Protein AF-A0AAD6FFY5-F1 (afdb_monomer)

Structure (mmCIF, N/CA/C/O backbone):
data_AF-A0AAD6FFY5-F1
#
_entry.id   AF-A0AAD6FFY5-F1
#
loop_
_atom_site.group_PDB
_atom_site.id
_atom_site.type_symbol
_atom_site.label_atom_id
_atom_site.label_alt_id
_atom_site.label_comp_id
_atom_site.label_asym_id
_atom_site.label_entity_id
_atom_site.label_seq_id
_atom_site.pdbx_PDB_ins_code
_atom_site.Cartn_x
_atom_site.Cartn_y
_atom_site.Cartn_z
_atom_site.occupancy
_atom_site.B_iso_or_equiv
_atom_site.auth_seq_id
_atom_site.auth_comp_id
_atom_site.auth_asym_id
_atom_site.auth_atom_id
_atom_site.pdbx_PDB_model_num
ATOM 1 N N . MET A 1 1 ? 21.495 -2.470 -0.315 1.00 29.81 1 MET A N 1
ATOM 2 C CA . MET A 1 1 ? 20.167 -3.109 -0.440 1.00 29.81 1 MET A CA 1
ATOM 3 C C . MET A 1 1 ? 20.420 -4.546 -0.879 1.00 29.81 1 MET A C 1
ATOM 5 O O . MET A 1 1 ? 20.984 -4.730 -1.947 1.00 29.81 1 MET A O 1
ATOM 9 N N . ARG A 1 2 ? 20.181 -5.549 -0.020 1.00 23.89 2 ARG A N 1
ATOM 10 C CA . ARG A 1 2 ? 20.375 -6.957 -0.418 1.00 23.89 2 ARG A CA 1
ATOM 11 C C . ARG A 1 2 ? 19.295 -7.309 -1.450 1.00 23.89 2 ARG A C 1
ATOM 13 O O . ARG A 1 2 ? 18.160 -6.881 -1.232 1.00 23.89 2 ARG A O 1
ATOM 20 N N . PRO A 1 3 ? 19.602 -8.044 -2.533 1.00 29.05 3 PRO A N 1
ATOM 21 C CA . PRO A 1 3 ? 18.571 -8.572 -3.413 1.00 29.05 3 PRO A CA 1
ATOM 22 C C . PRO A 1 3 ? 17.612 -9.392 -2.553 1.00 29.05 3 PRO A C 1
ATOM 24 O O . PRO A 1 3 ? 18.012 -10.374 -1.926 1.00 29.05 3 PRO A O 1
ATOM 27 N N . ILE A 1 4 ? 16.367 -8.937 -2.446 1.00 34.84 4 ILE A N 1
ATOM 28 C CA . ILE A 1 4 ? 15.307 -9.749 -1.870 1.00 34.84 4 ILE A CA 1
ATOM 29 C C . ILE A 1 4 ? 15.085 -10.839 -2.910 1.00 34.84 4 ILE A C 1
ATOM 31 O O . ILE A 1 4 ? 14.482 -10.585 -3.950 1.00 34.84 4 ILE A O 1
ATOM 35 N N . TYR A 1 5 ? 15.634 -12.029 -2.662 1.00 36.75 5 TYR A N 1
ATOM 36 C CA . TYR A 1 5 ? 15.140 -13.237 -3.303 1.00 36.75 5 TYR A CA 1
ATOM 37 C C . TYR A 1 5 ? 13.633 -13.219 -3.075 1.00 36.75 5 TYR A C 1
ATOM 39 O O . TYR A 1 5 ? 13.193 -13.242 -1.922 1.00 36.75 5 TYR A O 1
ATOM 47 N N . ILE A 1 6 ? 12.855 -13.054 -4.148 1.00 44.47 6 ILE A N 1
ATOM 48 C CA . ILE A 1 6 ? 11.408 -13.234 -4.093 1.00 44.47 6 ILE A CA 1
ATOM 49 C C . ILE A 1 6 ? 11.234 -14.626 -3.511 1.00 44.47 6 ILE A C 1
ATOM 51 O O . ILE A 1 6 ? 11.611 -15.619 -4.126 1.00 44.47 6 ILE A O 1
ATOM 55 N N . VAL A 1 7 ? 10.809 -14.651 -2.254 1.00 44.12 7 VAL A N 1
ATOM 56 C CA . VAL A 1 7 ? 10.743 -15.849 -1.436 1.00 44.12 7 VAL A CA 1
ATOM 57 C C . VAL A 1 7 ? 9.909 -16.857 -2.213 1.00 44.12 7 VAL A C 1
ATOM 59 O O . VAL A 1 7 ? 8.730 -16.611 -2.469 1.00 44.12 7 VAL A O 1
ATOM 62 N N . GLU A 1 8 ? 10.518 -17.982 -2.590 1.00 54.47 8 GLU A N 1
ATOM 63 C CA . GLU A 1 8 ? 9.866 -19.137 -3.215 1.00 54.47 8 GLU A CA 1
ATOM 64 C C . GLU A 1 8 ? 8.921 -19.858 -2.231 1.00 54.47 8 GLU A C 1
ATOM 66 O O . GLU A 1 8 ? 8.929 -21.082 -2.103 1.00 54.47 8 GLU A O 1
ATOM 71 N N . GLY A 1 9 ? 8.123 -19.106 -1.475 1.00 55.59 9 GLY A N 1
ATOM 72 C CA . GLY A 1 9 ? 7.158 -19.651 -0.537 1.00 55.59 9 GLY A CA 1
ATOM 73 C C . GLY A 1 9 ? 6.092 -20.468 -1.262 1.00 55.59 9 GLY A C 1
ATOM 74 O O . GLY A 1 9 ? 5.774 -20.233 -2.430 1.00 55.59 9 GLY A O 1
ATOM 75 N N . GLU A 1 10 ? 5.491 -21.413 -0.546 1.00 65.88 10 GLU A N 1
ATOM 76 C CA . GLU A 1 10 ? 4.472 -22.326 -1.075 1.00 65.88 10 GLU A CA 1
ATOM 77 C C . GLU A 1 10 ? 3.310 -21.585 -1.770 1.00 65.88 10 GLU A C 1
ATOM 79 O O . GLU A 1 10 ? 2.804 -22.030 -2.800 1.00 65.88 10 GLU A O 1
ATOM 84 N N . GLY A 1 11 ? 2.936 -20.405 -1.259 1.00 66.19 11 GLY A N 1
ATOM 85 C CA . GLY A 1 11 ? 1.917 -19.543 -1.864 1.00 66.19 11 GLY A CA 1
ATOM 86 C C . GLY A 1 11 ? 2.295 -19.022 -3.255 1.00 66.19 11 GLY A C 1
ATOM 87 O O . GLY A 1 11 ? 1.474 -19.078 -4.170 1.00 66.19 11 GLY A O 1
ATOM 88 N N . PHE A 1 12 ? 3.543 -18.580 -3.449 1.00 63.00 12 PHE A N 1
ATOM 89 C CA . PHE A 1 12 ? 4.042 -18.160 -4.763 1.00 63.00 12 PHE A CA 1
ATOM 90 C C . PHE A 1 12 ? 4.071 -19.346 -5.731 1.00 63.00 12 PHE A C 1
ATOM 92 O O . PHE A 1 12 ? 3.620 -19.230 -6.871 1.00 63.00 12 PHE A O 1
ATOM 99 N N . ARG A 1 13 ? 4.503 -20.519 -5.247 1.00 65.31 13 ARG A N 1
ATOM 100 C CA . ARG A 1 13 ? 4.543 -21.742 -6.055 1.00 65.31 13 ARG A CA 1
ATOM 101 C C . ARG A 1 13 ? 3.152 -22.164 -6.544 1.00 65.31 13 ARG A C 1
ATOM 103 O O . ARG A 1 13 ? 2.970 -22.439 -7.729 1.00 65.31 13 ARG A O 1
ATOM 110 N N . LYS A 1 14 ? 2.148 -22.149 -5.661 1.00 74.31 14 LYS A N 1
ATOM 111 C CA . LYS A 1 14 ? 0.745 -22.437 -6.016 1.00 74.31 14 LYS A CA 1
ATOM 112 C C . LYS A 1 14 ? 0.182 -21.427 -7.016 1.00 74.31 14 LYS A C 1
ATOM 114 O O . LYS A 1 14 ? -0.505 -21.817 -7.956 1.00 74.31 14 LYS A O 1
ATOM 119 N N . CYS A 1 15 ? 0.490 -20.145 -6.830 1.00 68.00 15 CYS A N 1
ATOM 120 C CA . CYS A 1 15 ? 0.052 -19.075 -7.722 1.00 68.00 15 CYS A CA 1
ATOM 121 C C . CYS A 1 15 ? 0.620 -19.254 -9.139 1.00 68.00 15 CYS A C 1
ATOM 123 O O . CYS A 1 15 ? -0.147 -19.300 -10.101 1.00 68.00 15 CYS A O 1
ATOM 125 N N . MET A 1 16 ? 1.935 -19.460 -9.264 1.00 71.31 16 MET A N 1
ATOM 126 C CA . MET A 1 16 ? 2.588 -19.668 -10.561 1.00 71.31 16 MET A CA 1
ATOM 127 C C . MET A 1 16 ? 2.087 -20.928 -11.267 1.00 71.31 16 MET A C 1
ATOM 129 O O . MET A 1 16 ? 1.778 -20.864 -12.448 1.00 71.31 16 MET A O 1
ATOM 133 N N . LYS A 1 17 ? 1.884 -22.044 -10.552 1.00 75.00 17 LYS A N 1
ATOM 134 C CA . LYS A 1 17 ? 1.305 -23.261 -11.150 1.00 75.00 17 LYS A CA 1
ATOM 135 C C . LYS A 1 17 ? -0.120 -23.091 -11.659 1.00 75.00 17 LYS A C 1
ATOM 137 O O . LYS A 1 17 ? -0.525 -23.819 -12.560 1.00 75.00 17 LYS A O 1
ATOM 142 N N . LYS A 1 18 ? -0.882 -22.160 -11.086 1.00 78.00 18 LYS A N 1
ATOM 143 C CA . LYS A 1 18 ? -2.242 -21.869 -11.540 1.00 78.00 18 LYS A CA 1
ATOM 144 C C . LYS A 1 18 ? -2.270 -20.918 -12.736 1.00 78.00 18 LYS A C 1
ATOM 146 O O . LYS A 1 18 ? -3.133 -21.075 -13.589 1.00 78.00 18 LYS A O 1
ATOM 151 N N . MET A 1 19 ? -1.351 -19.953 -12.793 1.00 63.09 19 MET A N 1
ATOM 152 C CA . MET A 1 19 ? -1.263 -18.997 -13.904 1.00 63.09 19 MET A CA 1
ATOM 153 C C . MET A 1 19 ? -0.550 -19.580 -15.128 1.00 63.09 19 MET A C 1
ATOM 155 O O . MET A 1 19 ? -0.980 -19.347 -16.251 1.00 63.09 19 MET A O 1
ATOM 159 N N . GLU A 1 20 ? 0.506 -20.361 -14.915 1.00 65.12 20 GLU A N 1
ATOM 160 C CA . GLU A 1 20 ? 1.313 -20.973 -15.965 1.00 65.12 20 GLU A CA 1
ATOM 161 C C . GLU A 1 20 ? 1.662 -22.419 -15.554 1.00 65.12 20 GLU A C 1
ATOM 163 O O . GLU A 1 20 ? 2.679 -22.667 -14.899 1.00 65.12 20 GLU A O 1
ATOM 168 N N . PRO A 1 21 ? 0.816 -23.412 -15.897 1.00 81.12 21 PRO A N 1
ATOM 169 C CA . PRO A 1 21 ? 1.005 -24.802 -15.462 1.00 81.12 21 PRO A CA 1
ATOM 170 C C . PRO A 1 21 ? 2.357 -25.411 -15.875 1.00 81.12 21 PRO A C 1
ATOM 172 O O . PRO A 1 21 ? 2.926 -26.228 -15.137 1.00 81.12 21 PRO A O 1
ATOM 175 N N . SER A 1 22 ? 2.892 -24.966 -17.018 1.00 62.22 22 SER A N 1
ATOM 176 C CA . SER A 1 22 ? 4.201 -25.337 -17.568 1.00 62.22 22 SER A CA 1
ATOM 177 C C . SER A 1 22 ? 5.390 -24.736 -16.817 1.00 62.22 22 SER A C 1
ATOM 179 O O . SER A 1 22 ? 6.511 -25.197 -17.013 1.00 62.22 22 SER A O 1
ATOM 181 N N . TYR A 1 23 ? 5.181 -23.755 -15.934 1.00 61.62 23 TYR A N 1
ATOM 182 C CA . TYR A 1 23 ? 6.262 -23.108 -15.198 1.00 61.62 23 TYR A CA 1
ATOM 183 C C . TYR A 1 23 ? 6.954 -24.106 -14.258 1.00 61.62 23 TYR A C 1
ATOM 185 O O . TYR A 1 23 ? 6.332 -24.682 -13.355 1.00 61.62 23 TYR A O 1
ATOM 193 N N . THR A 1 24 ? 8.249 -24.338 -14.461 1.00 63.34 24 THR A N 1
ATOM 194 C CA . THR A 1 24 ? 9.075 -25.222 -13.630 1.00 63.34 24 THR A CA 1
ATOM 195 C C . THR A 1 24 ? 9.869 -24.406 -12.619 1.00 63.34 24 THR A C 1
ATOM 197 O O . THR A 1 24 ? 10.641 -23.529 -13.002 1.00 63.34 24 THR A O 1
ATOM 200 N N . PHE A 1 25 ? 9.724 -24.713 -11.328 1.00 61.19 25 PHE A N 1
ATOM 201 C CA . PHE A 1 25 ? 10.601 -24.142 -10.305 1.00 61.19 25 PHE A CA 1
ATOM 202 C C . PHE A 1 25 ? 11.983 -24.781 -10.419 1.00 61.19 25 PHE A C 1
ATOM 204 O O . PHE A 1 25 ? 12.095 -26.006 -10.483 1.00 61.19 25 PHE A O 1
ATOM 211 N N . TYR A 1 26 ? 13.026 -23.956 -10.445 1.00 53.75 26 TYR A N 1
ATOM 212 C CA . TYR A 1 26 ? 14.400 -24.439 -10.419 1.00 53.75 26 TYR A CA 1
ATOM 213 C C . TYR A 1 26 ? 14.693 -25.049 -9.043 1.00 53.75 26 TYR A C 1
ATOM 215 O O . TYR A 1 26 ? 14.884 -24.340 -8.060 1.00 53.75 26 TYR A O 1
ATOM 223 N N . ASN A 1 27 ? 14.742 -26.378 -8.967 1.00 46.62 27 ASN A N 1
ATOM 224 C CA . ASN A 1 27 ? 15.269 -27.076 -7.800 1.00 46.62 27 ASN A CA 1
ATOM 225 C C . ASN A 1 27 ? 16.793 -27.064 -7.919 1.00 46.62 27 ASN A C 1
ATOM 227 O O . ASN A 1 27 ? 17.357 -27.771 -8.750 1.00 46.62 27 ASN A O 1
ATOM 231 N N . GLY A 1 28 ? 17.464 -26.214 -7.145 1.00 46.31 28 GLY A N 1
ATOM 232 C CA . GLY A 1 28 ? 18.921 -26.126 -7.140 1.00 46.31 28 GLY A CA 1
ATOM 233 C C . GLY A 1 28 ? 19.581 -27.415 -6.645 1.00 46.31 28 GLY A C 1
ATOM 234 O O . GLY A 1 28 ? 19.911 -27.526 -5.471 1.00 46.31 28 GLY A O 1
ATOM 235 N N . HIS A 1 29 ? 19.819 -28.362 -7.548 1.00 38.66 29 HIS A N 1
ATOM 236 C CA . HIS A 1 29 ? 20.911 -29.324 -7.449 1.00 38.66 29 HIS A CA 1
ATOM 237 C C . HIS A 1 29 ? 21.663 -29.278 -8.780 1.00 38.66 29 HIS A C 1
ATOM 239 O O . HIS A 1 29 ? 21.377 -30.018 -9.716 1.00 38.66 29 HIS A O 1
ATOM 245 N N . LEU A 1 30 ? 22.556 -28.294 -8.900 1.00 45.62 30 LEU A N 1
ATOM 246 C CA . LEU A 1 30 ? 23.568 -28.300 -9.947 1.00 45.62 30 LEU A CA 1
ATOM 247 C C . LEU A 1 30 ? 24.604 -29.341 -9.534 1.00 45.62 30 LEU A C 1
ATOM 249 O O . LEU A 1 30 ? 25.264 -29.180 -8.509 1.00 45.62 30 LEU A O 1
ATOM 253 N N . ASP A 1 31 ? 24.695 -30.405 -10.321 1.00 34.19 31 ASP A N 1
ATOM 254 C CA . ASP A 1 31 ? 25.769 -31.384 -10.259 1.00 34.19 31 ASP A CA 1
ATOM 255 C C . ASP A 1 31 ? 27.116 -30.645 -10.398 1.00 34.19 31 ASP A C 1
ATOM 257 O O . ASP A 1 31 ? 27.433 -30.059 -11.437 1.00 34.19 31 ASP A O 1
ATOM 261 N N . LEU A 1 32 ? 27.869 -30.580 -9.298 1.00 41.41 32 LEU A N 1
ATOM 262 C CA . LEU A 1 32 ? 29.130 -29.837 -9.162 1.00 41.41 32 LEU A CA 1
ATOM 263 C C . LEU A 1 32 ? 30.311 -30.529 -9.874 1.00 41.41 32 LEU A C 1
ATOM 265 O O . LEU A 1 32 ? 31.441 -30.056 -9.775 1.00 41.41 32 LEU A O 1
ATOM 269 N N . GLY A 1 33 ? 30.074 -31.626 -10.600 1.00 31.23 33 GLY A N 1
ATOM 270 C CA . GLY A 1 33 ? 31.121 -32.433 -11.232 1.00 31.23 33 GLY A CA 1
ATOM 271 C C . GLY A 1 33 ? 31.694 -31.912 -12.557 1.00 31.23 33 GLY A C 1
ATOM 272 O O . GLY A 1 33 ? 32.713 -32.433 -12.998 1.00 31.23 33 GLY A O 1
ATOM 273 N N . ALA A 1 34 ? 31.092 -30.908 -13.209 1.00 35.88 34 ALA A N 1
ATOM 274 C CA . ALA A 1 34 ? 31.464 -30.546 -14.590 1.00 35.88 34 ALA A CA 1
ATOM 275 C C . ALA A 1 34 ? 32.250 -29.232 -14.765 1.00 35.88 34 ALA A C 1
ATOM 277 O O . ALA A 1 34 ? 32.720 -28.954 -15.867 1.00 35.88 34 ALA A O 1
ATOM 278 N N . TYR A 1 35 ? 32.421 -28.417 -13.721 1.00 38.19 35 TYR A N 1
ATOM 279 C CA . TYR A 1 35 ? 33.063 -27.103 -13.858 1.00 38.19 35 TYR A CA 1
ATOM 280 C C . TYR A 1 35 ? 34.189 -26.940 -12.842 1.00 38.19 35 TYR A C 1
ATOM 282 O O . TYR A 1 35 ? 34.026 -26.368 -11.767 1.00 38.19 35 TYR A O 1
ATOM 290 N N . GLY A 1 36 ? 35.344 -27.500 -13.197 1.00 30.62 36 GLY A N 1
ATOM 291 C CA . GLY A 1 36 ? 36.576 -27.353 -12.438 1.00 30.62 36 GLY A CA 1
ATOM 292 C C . GLY A 1 36 ? 37.022 -25.892 -12.329 1.00 30.62 36 GLY A C 1
ATOM 293 O O . GLY A 1 36 ? 37.157 -25.199 -13.331 1.00 30.62 36 GLY A O 1
ATOM 294 N N . GLY A 1 37 ? 37.294 -25.482 -11.088 1.00 34.50 37 GLY A N 1
ATOM 295 C CA . GLY A 1 37 ? 38.327 -24.512 -10.728 1.00 34.50 37 GLY A CA 1
ATOM 296 C C . GLY A 1 37 ? 38.080 -23.047 -11.083 1.00 34.50 37 GLY A C 1
ATOM 297 O O . GLY A 1 37 ? 38.576 -22.583 -12.096 1.00 34.50 37 GLY A O 1
ATOM 298 N N . VAL A 1 38 ? 37.437 -22.298 -10.183 1.00 32.69 38 VAL A N 1
ATOM 299 C CA . VAL A 1 38 ? 37.993 -21.087 -9.537 1.00 32.69 38 VAL A CA 1
ATOM 300 C C . VAL A 1 38 ? 37.050 -20.633 -8.417 1.00 32.69 38 VAL A C 1
ATOM 302 O O . VAL A 1 38 ? 35.828 -20.694 -8.528 1.00 32.69 38 VAL A O 1
ATOM 305 N N . HIS A 1 39 ? 37.635 -20.209 -7.302 1.00 36.44 39 HIS A N 1
ATOM 306 C CA . HIS A 1 39 ? 36.941 -19.751 -6.105 1.00 36.44 39 HIS A CA 1
ATOM 307 C C . HIS A 1 39 ? 35.940 -18.610 -6.386 1.00 36.44 39 HIS A C 1
ATOM 309 O O . HIS A 1 39 ? 36.315 -17.556 -6.885 1.00 36.44 39 HIS A O 1
ATOM 315 N N . GLY A 1 40 ? 34.692 -18.788 -5.937 1.00 39.97 40 GLY A N 1
ATOM 316 C CA . GLY A 1 40 ? 33.845 -17.690 -5.466 1.00 39.97 40 GLY A CA 1
ATOM 317 C C . GLY A 1 40 ? 33.104 -16.857 -6.512 1.00 39.97 40 GLY A C 1
ATOM 318 O O . GLY A 1 40 ? 33.322 -15.657 -6.586 1.00 39.97 40 GLY A O 1
ATOM 319 N N . CYS A 1 41 ? 32.156 -17.433 -7.250 1.00 32.12 41 CYS A N 1
ATOM 320 C CA . CYS A 1 41 ? 30.974 -16.714 -7.750 1.00 32.12 41 CYS A CA 1
ATOM 321 C C . CYS A 1 41 ? 29.976 -17.709 -8.358 1.00 32.12 41 CYS A C 1
ATOM 323 O O . CYS A 1 41 ? 30.348 -18.604 -9.108 1.00 32.12 41 CYS A O 1
ATOM 325 N N . HIS A 1 42 ? 28.693 -17.565 -8.020 1.00 42.44 42 HIS A N 1
ATOM 326 C CA . HIS A 1 42 ? 27.603 -18.230 -8.737 1.00 42.44 42 HIS A CA 1
ATOM 327 C C . HIS A 1 42 ? 27.748 -17.926 -10.243 1.00 42.44 42 HIS A C 1
ATOM 329 O O . HIS A 1 42 ? 28.051 -16.770 -10.561 1.00 42.44 42 HIS A O 1
ATOM 335 N N . PRO A 1 43 ? 27.566 -18.892 -11.168 1.00 50.22 43 PRO A N 1
ATOM 336 C CA . PRO A 1 43 ? 27.732 -18.624 -12.591 1.00 50.22 43 PRO A CA 1
ATOM 337 C C . PRO A 1 43 ? 26.807 -17.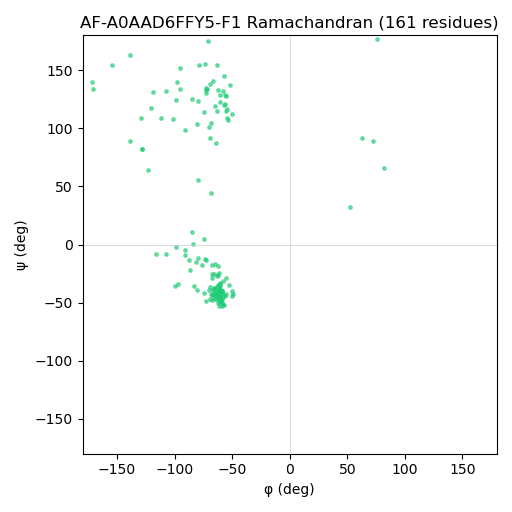474 -12.996 1.00 50.22 43 PRO A C 1
ATOM 339 O O . PRO A 1 43 ? 25.594 -17.524 -12.781 1.00 50.22 43 PRO A O 1
ATOM 342 N N . ALA A 1 44 ? 27.399 -16.401 -13.520 1.00 70.44 44 ALA A N 1
ATOM 343 C CA . ALA A 1 44 ? 26.655 -15.236 -13.967 1.00 70.44 44 ALA A CA 1
ATOM 344 C C . ALA A 1 44 ? 25.616 -15.676 -15.010 1.00 70.44 44 ALA A C 1
ATOM 346 O O . ALA A 1 44 ? 25.951 -16.370 -15.971 1.00 70.44 44 ALA A O 1
ATOM 347 N N . ILE A 1 45 ? 24.349 -15.293 -14.818 1.00 76.62 45 ILE A N 1
ATOM 348 C CA . ILE A 1 45 ? 23.276 -15.590 -15.775 1.00 76.62 45 ILE A CA 1
ATOM 349 C C . ILE A 1 45 ? 23.683 -14.998 -17.136 1.00 76.62 45 ILE A C 1
ATOM 351 O O . ILE A 1 45 ? 23.866 -13.778 -17.217 1.00 76.62 45 ILE A O 1
ATOM 355 N N . PRO A 1 46 ? 23.813 -15.810 -18.204 1.00 82.06 46 PRO A N 1
ATOM 356 C CA . PRO A 1 46 ? 24.247 -15.316 -19.505 1.00 82.06 46 PRO A CA 1
ATOM 357 C C . PRO A 1 46 ? 23.347 -14.196 -20.037 1.00 82.06 46 PRO A C 1
ATOM 359 O O . PRO A 1 46 ? 22.129 -14.242 -19.860 1.00 82.06 46 PRO A O 1
ATOM 362 N N . ASN A 1 47 ? 23.924 -13.221 -20.748 1.00 82.88 47 ASN A N 1
ATOM 363 C CA . ASN A 1 47 ? 23.211 -12.049 -21.283 1.00 82.88 47 ASN A CA 1
ATOM 364 C C . ASN A 1 47 ? 21.942 -12.417 -22.051 1.00 82.88 47 ASN A C 1
ATOM 366 O O . ASN A 1 47 ? 20.897 -11.818 -21.824 1.00 82.88 47 ASN A O 1
ATOM 370 N N . TYR A 1 48 ? 22.020 -13.435 -22.907 1.00 84.44 48 TYR A N 1
ATOM 371 C CA . TYR A 1 48 ? 20.900 -13.873 -23.739 1.00 84.44 48 TYR A CA 1
ATOM 372 C C . TYR A 1 48 ? 19.737 -14.490 -22.940 1.00 84.44 48 TYR A C 1
ATOM 374 O O . TYR A 1 48 ? 18.629 -14.578 -23.456 1.00 84.44 48 TYR A O 1
ATOM 382 N N . LYS A 1 49 ? 19.964 -14.909 -21.684 1.00 83.00 49 LYS A N 1
ATOM 383 C CA . LYS A 1 49 ? 18.916 -15.417 -20.780 1.00 83.00 49 LYS A CA 1
ATOM 384 C C . LYS A 1 49 ? 18.288 -14.320 -19.916 1.00 83.00 49 LYS A C 1
ATOM 386 O O . LYS A 1 49 ? 17.298 -14.576 -19.233 1.00 83.00 49 LYS A O 1
ATOM 391 N N . ARG A 1 50 ? 18.846 -13.106 -19.912 1.00 85.69 50 ARG A N 1
ATOM 392 C CA . ARG A 1 50 ? 18.323 -11.967 -19.149 1.00 85.69 50 ARG A CA 1
ATOM 393 C C . ARG A 1 50 ? 17.352 -11.182 -20.021 1.00 85.69 50 ARG A C 1
ATOM 395 O O . ARG A 1 50 ? 17.758 -10.384 -20.855 1.00 85.69 50 ARG A O 1
ATOM 402 N N . VAL A 1 51 ? 16.062 -11.440 -19.823 1.00 86.88 51 VAL A N 1
ATOM 403 C CA . VAL A 1 51 ? 14.991 -10.892 -20.672 1.00 86.88 51 VAL A CA 1
ATOM 404 C C . VAL A 1 51 ? 14.302 -9.674 -20.064 1.00 86.88 51 VAL A C 1
ATOM 406 O O . VAL A 1 51 ? 13.935 -8.747 -20.781 1.00 86.88 51 VAL A O 1
ATOM 409 N N . ALA A 1 52 ? 14.133 -9.645 -18.742 1.00 90.25 52 ALA A N 1
ATOM 410 C CA . ALA A 1 52 ? 13.369 -8.598 -18.081 1.00 90.25 52 ALA A CA 1
ATOM 411 C C . ALA A 1 52 ? 13.801 -8.375 -16.630 1.00 90.25 52 ALA A C 1
ATOM 413 O O . ALA A 1 52 ? 14.289 -9.282 -15.955 1.00 90.25 52 ALA A O 1
ATOM 414 N N . VAL A 1 53 ? 13.556 -7.159 -16.153 1.00 89.00 53 VAL A N 1
ATOM 415 C CA . VAL A 1 53 ? 13.665 -6.748 -14.755 1.00 89.00 53 VAL A CA 1
ATOM 416 C C . VAL A 1 53 ? 12.294 -6.249 -14.321 1.00 89.00 53 VAL A C 1
ATOM 418 O O . VAL A 1 53 ? 11.790 -5.266 -14.863 1.00 89.00 53 VAL A O 1
ATOM 421 N N . VAL A 1 54 ? 11.692 -6.916 -13.337 1.00 92.75 54 VAL A N 1
ATOM 422 C CA . VAL A 1 54 ? 10.444 -6.451 -12.724 1.00 92.75 54 VAL A CA 1
ATOM 423 C C . VAL A 1 54 ? 10.782 -5.444 -11.631 1.00 92.75 54 VAL A C 1
ATOM 425 O O . VAL A 1 54 ? 11.558 -5.750 -10.727 1.00 92.75 54 VAL A O 1
ATOM 428 N N . HIS A 1 55 ? 10.202 -4.250 -11.692 1.00 91.12 55 HIS A N 1
ATOM 429 C CA . HIS A 1 55 ? 10.467 -3.180 -10.733 1.00 91.12 55 HIS A CA 1
ATOM 430 C C . HIS A 1 55 ? 9.189 -2.433 -10.336 1.00 91.12 55 HIS A C 1
ATOM 432 O O . HIS A 1 55 ? 8.153 -2.544 -10.990 1.00 91.12 55 HIS A O 1
ATOM 438 N N . ASP A 1 56 ? 9.234 -1.687 -9.232 1.00 90.62 56 ASP A N 1
ATOM 439 C CA . ASP A 1 56 ? 8.139 -0.786 -8.861 1.00 90.62 56 ASP A CA 1
ATOM 440 C C . ASP A 1 56 ? 8.069 0.442 -9.792 1.00 90.62 56 ASP A C 1
ATOM 442 O O . ASP A 1 56 ? 8.913 0.646 -10.665 1.00 90.62 56 ASP A O 1
ATOM 446 N N . ASN A 1 57 ? 7.055 1.291 -9.625 1.00 90.31 57 ASN A N 1
ATOM 447 C CA . ASN A 1 57 ? 6.846 2.421 -10.534 1.00 90.31 57 ASN A CA 1
ATOM 448 C C . ASN A 1 57 ? 7.683 3.658 -10.154 1.00 90.31 57 ASN A C 1
ATOM 450 O O . ASN A 1 57 ? 7.434 4.737 -10.704 1.00 90.31 57 ASN A O 1
ATOM 454 N N . ALA A 1 58 ? 8.646 3.538 -9.233 1.00 89.00 58 ALA A N 1
ATOM 455 C CA . ALA A 1 58 ? 9.451 4.663 -8.783 1.00 89.00 58 ALA A CA 1
ATOM 456 C C . ALA A 1 58 ? 10.355 5.194 -9.907 1.00 89.00 58 ALA A C 1
ATOM 458 O O . ALA A 1 58 ? 10.920 4.445 -10.707 1.00 89.00 58 ALA A O 1
ATOM 459 N N . SER A 1 59 ? 10.497 6.520 -9.981 1.00 92.50 59 SER A N 1
ATOM 460 C CA . SER A 1 59 ? 11.217 7.186 -11.075 1.00 92.50 59 SER A CA 1
ATOM 461 C C . SER A 1 59 ? 12.688 6.771 -11.166 1.00 92.50 59 SER A C 1
ATOM 463 O O . SER A 1 59 ? 13.218 6.622 -12.264 1.00 92.50 59 SER A O 1
ATOM 465 N N . ASN A 1 60 ? 13.338 6.533 -10.026 1.00 94.06 60 ASN A N 1
ATOM 466 C CA . ASN A 1 60 ? 14.708 6.021 -9.968 1.00 94.06 60 ASN A CA 1
ATOM 467 C C . ASN A 1 60 ? 14.818 4.593 -10.529 1.00 94.06 60 ASN A C 1
ATOM 469 O O . ASN A 1 60 ? 15.789 4.292 -11.216 1.00 94.06 60 ASN A O 1
ATOM 473 N N . MET A 1 61 ? 13.819 3.736 -10.296 1.00 93.38 61 MET A N 1
ATOM 474 C CA . MET A 1 61 ? 13.787 2.378 -10.845 1.00 93.38 61 MET A CA 1
ATOM 475 C C . MET A 1 61 ? 13.558 2.381 -12.357 1.00 93.38 61 MET A C 1
ATOM 477 O O . MET A 1 61 ? 14.239 1.649 -13.072 1.00 93.38 61 MET A O 1
ATOM 481 N N . LYS A 1 62 ? 12.695 3.275 -12.858 1.00 93.19 62 LYS A N 1
ATOM 482 C CA . LYS A 1 62 ? 12.535 3.510 -14.302 1.00 93.19 62 LYS A CA 1
ATOM 483 C C . LYS A 1 62 ? 13.858 3.932 -14.944 1.00 93.19 62 LYS A C 1
ATOM 485 O O . LYS A 1 62 ? 14.306 3.311 -15.904 1.00 93.19 62 LYS A O 1
ATOM 490 N N . LEU A 1 63 ? 14.525 4.941 -14.374 1.00 93.75 63 LEU A N 1
ATOM 491 C CA . LEU A 1 63 ? 15.820 5.415 -14.869 1.00 93.75 63 LEU A CA 1
ATOM 492 C C . LEU A 1 63 ? 16.895 4.321 -14.817 1.00 93.75 63 LEU A C 1
ATOM 494 O O . LEU A 1 63 ? 17.701 4.208 -15.738 1.00 93.75 63 LEU A O 1
ATOM 498 N N . CYS A 1 64 ? 16.891 3.501 -13.765 1.00 91.31 64 CYS A N 1
ATOM 499 C CA . CYS A 1 64 ? 17.771 2.345 -13.651 1.00 91.31 64 CYS A CA 1
ATOM 500 C C . CYS A 1 64 ? 17.574 1.396 -14.841 1.00 91.31 64 CYS A C 1
ATOM 502 O O . CYS A 1 64 ? 18.536 1.121 -15.553 1.00 91.31 64 CYS A O 1
ATOM 504 N N . THR A 1 65 ? 16.338 0.985 -15.148 1.00 91.81 65 THR A N 1
ATOM 505 C CA . THR A 1 65 ? 16.078 0.109 -16.304 1.00 91.81 65 THR A CA 1
ATOM 506 C C . THR A 1 65 ? 16.448 0.739 -17.645 1.00 91.81 65 THR A C 1
ATOM 508 O O . THR A 1 65 ? 16.985 0.045 -18.504 1.00 91.81 65 THR A O 1
ATOM 511 N N . GLU A 1 66 ? 16.257 2.049 -17.818 1.00 92.81 66 GLU A N 1
ATOM 512 C CA . GLU A 1 66 ? 16.721 2.755 -19.022 1.00 92.81 66 GLU A CA 1
ATOM 513 C C . GLU A 1 66 ? 18.250 2.828 -19.114 1.00 92.81 66 GLU A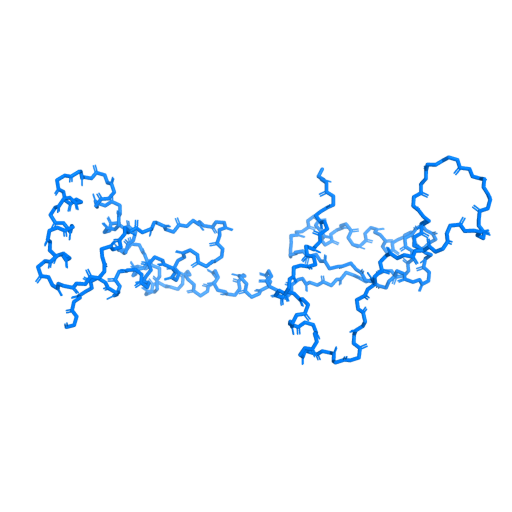 C 1
ATOM 515 O O . GLU A 1 66 ? 18.808 2.863 -20.205 1.00 92.81 66 GLU A O 1
ATOM 520 N N . THR A 1 67 ? 18.945 2.824 -17.978 1.00 92.44 67 THR A N 1
ATOM 521 C CA . THR A 1 67 ? 20.412 2.801 -17.935 1.00 92.44 67 THR A CA 1
ATOM 522 C C . THR A 1 67 ? 20.942 1.416 -18.296 1.00 92.44 67 THR A C 1
ATOM 524 O O . THR A 1 67 ? 21.870 1.317 -19.092 1.00 92.44 67 THR A O 1
ATOM 527 N N . LEU A 1 68 ? 20.312 0.345 -17.799 1.00 89.81 68 LEU A N 1
ATOM 528 C CA . LEU A 1 68 ? 20.683 -1.035 -18.140 1.00 89.81 68 LEU A CA 1
ATOM 529 C C . LEU A 1 68 ? 20.571 -1.305 -19.649 1.00 89.81 68 LEU A C 1
ATOM 531 O O . LEU A 1 68 ? 21.460 -1.926 -20.227 1.00 89.81 68 LEU A O 1
ATOM 535 N N . LYS A 1 69 ? 19.530 -0.772 -20.301 1.00 89.81 69 LYS A N 1
ATOM 536 C CA . LYS A 1 69 ? 19.323 -0.891 -21.756 1.00 89.81 69 LYS A CA 1
ATOM 537 C C . LYS A 1 69 ? 20.436 -0.256 -22.598 1.00 89.81 69 LYS A C 1
ATOM 539 O O . LYS A 1 69 ? 20.612 -0.653 -23.745 1.00 89.81 69 LYS A O 1
ATOM 544 N N . LYS A 1 70 ? 21.178 0.721 -22.061 1.00 91.94 70 LYS A N 1
ATOM 545 C CA . LYS A 1 70 ? 22.279 1.395 -22.777 1.00 91.94 70 LYS A CA 1
ATOM 546 C C . LYS A 1 70 ? 23.549 0.551 -22.853 1.00 91.94 70 LYS A C 1
ATOM 548 O O . LYS A 1 70 ? 24.406 0.838 -23.680 1.00 91.94 70 LYS A O 1
ATOM 553 N N . GLU A 1 71 ? 23.678 -0.475 -22.013 1.00 88.38 71 GLU A N 1
ATOM 554 C CA . GLU A 1 71 ? 24.852 -1.350 -21.969 1.00 88.38 71 GLU A CA 1
ATOM 555 C C . GLU A 1 71 ? 24.449 -2.828 -22.185 1.00 88.38 71 GLU A C 1
ATOM 557 O O . GLU A 1 71 ? 24.630 -3.663 -21.290 1.00 88.38 71 GLU A O 1
ATOM 562 N N . PRO A 1 72 ? 23.909 -3.193 -23.367 1.00 86.88 72 PRO A N 1
ATOM 563 C CA . PRO A 1 72 ? 23.418 -4.549 -23.639 1.00 86.88 72 PRO A CA 1
ATOM 564 C C . PRO A 1 72 ? 24.522 -5.614 -23.571 1.00 86.88 72 PRO A C 1
ATOM 566 O O . PRO A 1 72 ? 24.256 -6.763 -23.214 1.00 86.88 72 PRO A O 1
ATOM 569 N N . GLU A 1 73 ? 25.780 -5.242 -23.816 1.00 86.12 73 GLU A N 1
ATOM 570 C CA . GLU A 1 73 ? 26.926 -6.143 -23.639 1.00 86.12 73 GLU A CA 1
ATOM 571 C C . GLU A 1 73 ? 27.191 -6.508 -22.172 1.00 86.12 73 GLU A C 1
ATOM 573 O O . GLU A 1 73 ? 27.713 -7.584 -21.883 1.00 86.12 73 GLU A O 1
ATOM 578 N N . LYS A 1 74 ? 26.784 -5.656 -21.223 1.00 83.12 74 LYS A N 1
ATOM 579 C CA . LYS A 1 74 ? 26.940 -5.910 -19.784 1.00 83.12 74 LYS A CA 1
ATOM 580 C C . LYS A 1 74 ? 25.680 -6.480 -19.145 1.00 83.12 74 LYS A C 1
ATOM 582 O O . LYS A 1 74 ? 25.788 -7.295 -18.226 1.00 83.12 74 LYS A O 1
ATOM 587 N N . TRP A 1 75 ? 24.493 -6.086 -19.611 1.00 84.94 75 TRP A N 1
ATOM 588 C CA . TRP A 1 75 ? 23.216 -6.415 -18.954 1.00 84.94 75 TRP A CA 1
ATOM 589 C C . TRP A 1 75 ? 22.266 -7.287 -19.778 1.00 84.94 75 TRP A C 1
ATOM 591 O O . TRP A 1 75 ? 21.301 -7.805 -19.220 1.00 84.94 75 TRP A O 1
ATOM 601 N N . GLY A 1 76 ? 22.572 -7.537 -21.052 1.00 86.75 76 GLY A N 1
ATOM 602 C CA . GLY A 1 76 ? 21.649 -8.164 -21.996 1.00 86.75 76 GLY A CA 1
ATOM 603 C C . GLY A 1 76 ? 20.568 -7.195 -22.479 1.00 86.75 76 GLY A C 1
ATOM 604 O O . GLY A 1 76 ? 20.472 -6.056 -22.022 1.00 86.75 76 GLY A O 1
ATOM 605 N N . ASN A 1 77 ? 19.718 -7.665 -23.392 1.00 89.25 77 ASN A N 1
ATOM 606 C CA . ASN A 1 77 ? 18.583 -6.900 -23.922 1.00 89.25 77 ASN A CA 1
ATOM 607 C C . ASN A 1 77 ? 17.396 -6.916 -22.941 1.00 89.25 77 ASN A C 1
ATOM 609 O O . ASN A 1 77 ? 16.293 -7.344 -23.279 1.00 89.25 77 ASN A O 1
ATOM 613 N N . VAL A 1 78 ? 17.641 -6.489 -21.701 1.00 88.62 78 VAL A N 1
ATOM 614 C CA . VAL A 1 78 ? 16.654 -6.519 -20.619 1.00 88.62 78 VAL A CA 1
ATOM 615 C C . VAL A 1 78 ? 15.569 -5.462 -20.808 1.00 88.62 78 VAL A C 1
ATOM 617 O O . VAL A 1 78 ? 15.842 -4.287 -21.055 1.00 88.62 78 VAL A O 1
ATOM 620 N N . GLN A 1 79 ? 14.314 -5.861 -20.619 1.00 90.81 79 GLN A N 1
ATOM 621 C CA . GLN A 1 79 ? 13.181 -4.941 -20.56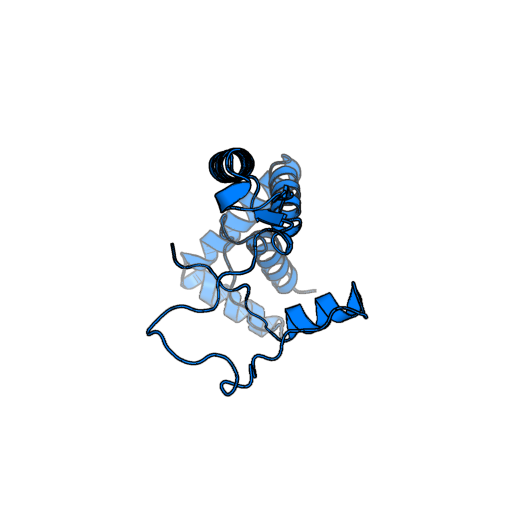9 1.00 90.81 79 GLN A CA 1
ATOM 622 C C . GLN A 1 79 ? 12.793 -4.597 -19.127 1.00 90.81 79 GLN A C 1
ATOM 624 O O . GLN A 1 79 ? 12.770 -5.460 -18.253 1.00 90.81 79 GLN A O 1
ATOM 629 N N . GLY A 1 80 ? 12.455 -3.333 -18.872 1.00 91.19 80 GLY A N 1
ATOM 630 C CA . GLY A 1 80 ? 11.834 -2.927 -17.610 1.00 91.19 80 GLY A CA 1
ATOM 631 C C . GLY A 1 80 ? 10.345 -3.262 -17.624 1.00 91.19 80 GLY A C 1
ATOM 632 O O . GLY A 1 80 ? 9.630 -2.822 -18.522 1.00 91.19 80 GLY A O 1
ATOM 633 N N . VAL A 1 81 ? 9.885 -4.044 -16.647 1.00 94.00 81 VAL A N 1
ATOM 634 C CA . VAL A 1 81 ? 8.480 -4.437 -16.492 1.00 94.00 81 VAL A CA 1
ATOM 635 C C . VAL A 1 81 ? 7.961 -3.925 -15.155 1.00 94.00 81 VAL A C 1
ATOM 637 O O . VAL A 1 81 ? 8.566 -4.146 -14.105 1.00 94.00 81 VAL A O 1
ATOM 640 N N . TYR A 1 82 ? 6.805 -3.269 -15.172 1.00 92.81 82 TYR A N 1
ATOM 641 C CA . TYR A 1 82 ? 6.181 -2.784 -13.947 1.00 92.81 82 TYR A CA 1
ATOM 642 C C . TYR A 1 82 ? 5.608 -3.931 -13.115 1.00 92.81 82 TYR A C 1
ATOM 644 O O . TYR A 1 82 ? 4.886 -4.800 -13.605 1.00 92.81 82 TYR A O 1
ATOM 652 N N . CYS A 1 83 ? 5.878 -3.900 -11.815 1.00 92.88 83 CYS A N 1
ATOM 653 C CA . CYS A 1 83 ? 5.295 -4.822 -10.859 1.00 92.88 83 CYS A CA 1
ATOM 654 C C . CYS A 1 83 ? 3.775 -4.620 -10.810 1.00 92.88 83 CYS A C 1
ATOM 656 O O . CYS A 1 83 ? 3.279 -3.582 -10.362 1.00 92.88 83 CYS A O 1
ATOM 658 N N . SER A 1 84 ? 3.025 -5.640 -11.233 1.00 88.88 84 SER A N 1
ATOM 659 C CA . SER A 1 84 ? 1.556 -5.611 -11.236 1.00 88.88 84 SER A CA 1
ATOM 660 C C . SER A 1 84 ? 0.986 -5.375 -9.835 1.00 88.88 84 SER A C 1
ATOM 662 O O . SER A 1 84 ? 0.068 -4.576 -9.670 1.00 88.88 84 SER A O 1
ATOM 664 N N . GLY A 1 85 ? 1.583 -5.991 -8.806 1.00 85.69 85 GLY A N 1
ATOM 665 C CA . GLY A 1 85 ? 1.171 -5.791 -7.415 1.00 85.69 85 GLY A CA 1
ATOM 666 C C . GLY A 1 85 ? 1.367 -4.349 -6.937 1.00 85.69 85 GLY A C 1
ATOM 667 O O . GLY A 1 85 ? 0.485 -3.781 -6.296 1.00 85.69 85 GLY A O 1
ATOM 668 N N . HIS A 1 86 ? 2.486 -3.716 -7.302 1.00 84.62 86 HIS A N 1
ATOM 669 C CA . HIS A 1 86 ? 2.724 -2.312 -6.970 1.00 84.62 86 HIS A CA 1
ATOM 670 C C . HIS A 1 86 ? 1.772 -1.382 -7.732 1.00 84.62 86 HIS A C 1
ATOM 672 O O . HIS A 1 86 ? 1.206 -0.462 -7.146 1.00 84.62 86 HIS A O 1
ATOM 678 N N . THR A 1 87 ? 1.543 -1.648 -9.019 1.00 89.00 87 THR A N 1
ATOM 679 C CA . THR A 1 87 ? 0.596 -0.882 -9.839 1.00 89.00 87 THR A CA 1
ATOM 680 C C . THR A 1 87 ? -0.823 -0.962 -9.275 1.00 89.00 87 THR A C 1
ATOM 682 O O . THR A 1 87 ? -1.460 0.074 -9.089 1.00 89.00 87 THR A O 1
ATOM 685 N N . LEU A 1 88 ? -1.290 -2.154 -8.893 1.00 87.94 88 LEU A N 1
ATOM 686 C CA . LEU A 1 88 ? -2.584 -2.319 -8.231 1.00 87.94 88 LEU A CA 1
ATOM 687 C C . LEU A 1 88 ? -2.649 -1.533 -6.913 1.00 87.94 88 LEU A C 1
ATOM 689 O O . LEU A 1 88 ? -3.643 -0.859 -6.643 1.00 87.94 88 LEU A O 1
ATOM 693 N N . GLN A 1 89 ? -1.576 -1.547 -6.116 1.00 83.88 89 GLN A N 1
ATOM 694 C CA . GLN A 1 89 ? -1.521 -0.762 -4.884 1.00 83.88 89 GLN A CA 1
ATOM 695 C C . GLN A 1 89 ? -1.637 0.748 -5.144 1.00 83.88 89 GLN A C 1
ATOM 697 O O . GLN A 1 89 ? -2.284 1.455 -4.370 1.00 83.88 89 GLN A O 1
ATOM 7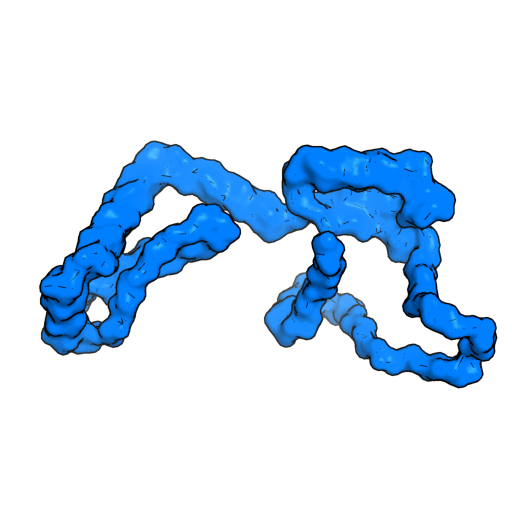02 N N . LEU A 1 90 ? -1.048 1.261 -6.227 1.00 89.06 90 LEU A N 1
ATOM 703 C CA . LEU A 1 90 ? -1.201 2.663 -6.628 1.00 89.06 90 LEU A CA 1
ATOM 704 C C . LEU A 1 90 ? -2.644 2.994 -7.030 1.00 89.06 90 LEU A C 1
ATOM 706 O O . LEU A 1 90 ? -3.150 4.055 -6.650 1.00 89.06 90 LEU A O 1
ATOM 710 N N . CYS A 1 91 ? -3.327 2.086 -7.734 1.00 90.81 91 CYS A N 1
ATOM 711 C CA . CYS A 1 91 ? -4.750 2.224 -8.053 1.00 90.81 91 CYS A CA 1
ATOM 712 C C . CYS A 1 91 ? -5.598 2.288 -6.774 1.00 90.81 91 CYS A C 1
ATOM 714 O O . CYS A 1 91 ? -6.388 3.217 -6.606 1.00 90.81 91 CYS A O 1
ATOM 716 N N . ILE A 1 92 ? -5.372 1.370 -5.827 1.00 88.12 92 ILE A N 1
ATOM 717 C CA . ILE A 1 92 ? -6.057 1.358 -4.525 1.00 88.12 92 ILE A CA 1
ATOM 718 C C . ILE A 1 92 ? -5.789 2.660 -3.763 1.00 88.12 92 ILE A C 1
ATOM 720 O O . ILE A 1 92 ? -6.720 3.305 -3.287 1.00 88.12 92 ILE A O 1
ATOM 724 N N . ASN A 1 93 ? -4.531 3.101 -3.682 1.00 87.94 93 ASN A N 1
ATOM 725 C CA . ASN A 1 93 ? -4.168 4.346 -3.002 1.00 87.94 93 ASN A CA 1
ATOM 726 C C . ASN A 1 93 ? -4.843 5.571 -3.632 1.00 87.94 93 ASN A C 1
ATOM 728 O O . ASN A 1 93 ? -5.184 6.515 -2.922 1.00 87.94 93 ASN A O 1
ATOM 732 N N . THR A 1 94 ? -5.036 5.562 -4.951 1.00 92.06 94 THR A N 1
ATOM 733 C CA . THR A 1 94 ? -5.779 6.605 -5.663 1.00 92.06 94 THR A CA 1
ATOM 734 C C . THR A 1 94 ? -7.258 6.574 -5.288 1.00 92.06 94 THR A C 1
ATOM 736 O O . THR A 1 94 ? -7.800 7.606 -4.901 1.00 92.06 94 THR A O 1
ATOM 739 N N . ALA A 1 95 ? -7.890 5.397 -5.293 1.00 91.31 95 ALA A N 1
ATOM 740 C CA . ALA A 1 95 ? -9.284 5.241 -4.877 1.00 91.31 95 ALA A CA 1
ATOM 741 C C . ALA A 1 95 ? -9.509 5.686 -3.418 1.00 91.31 95 ALA A C 1
ATOM 743 O O . ALA A 1 95 ? -10.453 6.415 -3.123 1.00 91.31 95 ALA A O 1
ATOM 744 N N . LEU A 1 96 ? -8.589 5.353 -2.504 1.00 89.62 96 LEU A N 1
ATOM 745 C CA . LEU A 1 96 ? -8.659 5.761 -1.094 1.00 89.62 96 LEU A CA 1
ATOM 746 C C . LEU A 1 96 ? -8.598 7.286 -0.878 1.00 89.62 96 LEU A C 1
ATOM 748 O O . LEU A 1 96 ? -8.982 7.761 0.193 1.00 89.62 96 LEU A O 1
ATOM 752 N N . LYS A 1 97 ? -8.117 8.061 -1.860 1.00 91.44 97 LYS A N 1
ATOM 753 C CA . LYS A 1 97 ? -8.102 9.533 -1.801 1.00 91.44 97 LYS A CA 1
ATOM 754 C C . LYS A 1 97 ? -9.448 10.158 -2.166 1.00 91.44 97 LYS A C 1
ATOM 756 O O . LYS A 1 97 ? -9.644 11.330 -1.855 1.00 91.44 97 LYS A O 1
ATOM 761 N N . GLN A 1 98 ? -10.369 9.408 -2.775 1.00 95.56 98 GLN A N 1
ATOM 762 C CA . GLN A 1 98 ? -11.704 9.903 -3.099 1.00 95.56 98 GLN A CA 1
ATOM 763 C C . GLN A 1 98 ? -12.413 10.372 -1.824 1.00 95.56 98 GLN A C 1
ATOM 765 O O . GLN A 1 98 ? -12.433 9.661 -0.821 1.00 95.56 98 GLN A O 1
ATOM 770 N N . ASP A 1 99 ? -13.015 11.561 -1.852 1.00 96.06 99 ASP A N 1
ATOM 771 C CA . ASP A 1 99 ? -13.416 12.274 -0.634 1.00 96.06 99 ASP A CA 1
ATOM 772 C C . ASP A 1 99 ? -14.317 11.486 0.317 1.00 96.06 99 ASP A C 1
ATOM 774 O O . ASP A 1 99 ? -14.102 11.507 1.529 1.00 96.06 99 ASP A O 1
ATOM 778 N N . ARG A 1 100 ? -15.313 10.772 -0.218 1.00 95.69 100 ARG A N 1
ATOM 779 C CA . ARG A 1 100 ? -16.206 9.941 0.602 1.00 95.69 100 ARG A CA 1
ATOM 780 C C . ARG A 1 100 ? -15.415 8.852 1.332 1.00 95.69 100 ARG A C 1
ATOM 782 O O . ARG A 1 100 ? -15.518 8.745 2.548 1.00 95.69 100 ARG A O 1
ATOM 789 N N . ILE A 1 101 ? -14.566 8.125 0.607 1.00 93.69 101 ILE A N 1
ATOM 790 C CA . ILE A 1 101 ? -13.734 7.043 1.149 1.00 93.69 101 ILE A CA 1
ATOM 791 C C . ILE A 1 101 ? -12.719 7.604 2.147 1.00 93.69 101 ILE A C 1
ATOM 793 O O . ILE A 1 101 ? -12.606 7.111 3.268 1.00 93.69 101 ILE A O 1
ATOM 797 N N . ARG A 1 102 ? -12.027 8.688 1.787 1.00 94.31 102 ARG A N 1
ATOM 798 C CA . ARG A 1 102 ? -11.036 9.354 2.636 1.00 94.31 102 ARG A CA 1
ATOM 799 C C . ARG A 1 102 ? -11.626 9.776 3.980 1.00 94.31 102 ARG A C 1
ATOM 801 O O . ARG A 1 102 ? -10.986 9.553 5.009 1.00 94.31 102 ARG A O 1
ATOM 808 N N . ARG A 1 103 ? -12.829 10.364 3.987 1.00 95.56 103 ARG A N 1
ATOM 809 C CA . ARG A 1 103 ? -13.533 10.760 5.219 1.00 95.56 103 ARG A CA 1
ATOM 810 C C . ARG A 1 103 ? -13.907 9.552 6.073 1.00 95.56 103 ARG A C 1
ATOM 812 O O . ARG A 1 103 ? -13.616 9.565 7.265 1.00 95.56 103 ARG A O 1
ATOM 819 N N . THR A 1 104 ? -14.459 8.498 5.472 1.00 94.56 1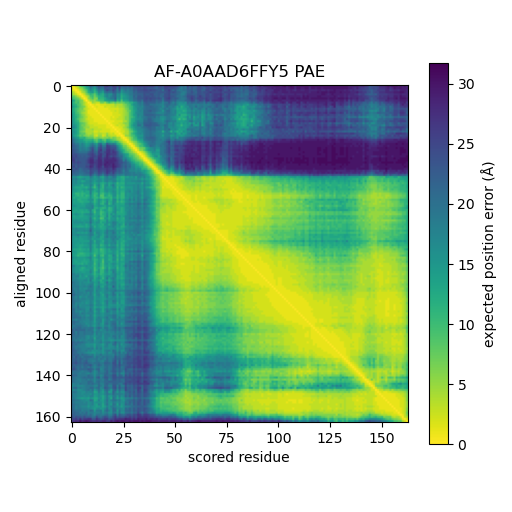04 THR A N 1
ATOM 820 C CA . THR A 1 104 ? -14.783 7.249 6.183 1.00 94.56 104 THR A CA 1
ATOM 821 C C . THR A 1 104 ? -13.544 6.634 6.825 1.00 94.56 104 THR A C 1
ATOM 823 O O . THR A 1 104 ? -13.541 6.323 8.014 1.00 94.56 104 THR A O 1
ATOM 826 N N . VAL A 1 105 ? -12.445 6.528 6.076 1.00 93.44 105 VAL A N 1
ATOM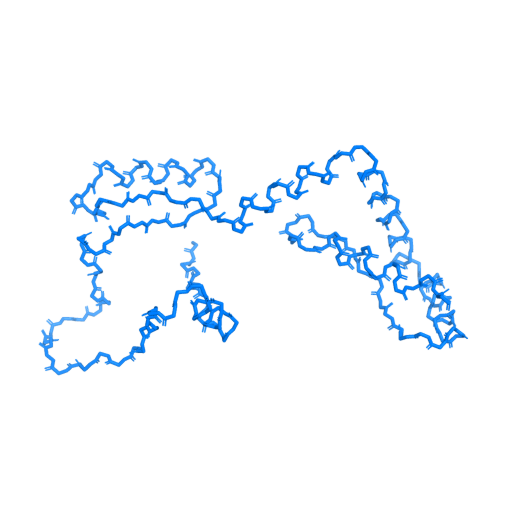 827 C CA . VAL A 1 105 ? -11.189 5.979 6.596 1.00 93.44 105 VAL A CA 1
ATOM 828 C C . VAL A 1 105 ? -10.609 6.874 7.699 1.00 93.44 105 VAL A C 1
ATOM 830 O O . VAL A 1 105 ? -10.070 6.362 8.677 1.00 93.44 105 VAL A O 1
ATOM 833 N N . ALA A 1 106 ? -10.720 8.202 7.592 1.00 93.88 106 ALA A N 1
ATOM 834 C CA . ALA A 1 106 ? -10.290 9.116 8.651 1.00 93.88 106 ALA A CA 1
ATOM 835 C C . ALA A 1 106 ? -11.115 8.948 9.939 1.00 93.88 106 ALA A C 1
ATOM 837 O O . ALA A 1 106 ? -10.535 8.873 11.021 1.00 93.88 106 ALA A O 1
ATOM 838 N N . ALA A 1 107 ? -12.439 8.817 9.828 1.00 95.38 107 ALA A N 1
ATOM 839 C CA . ALA A 1 107 ? -13.312 8.536 10.966 1.00 95.38 107 ALA A CA 1
ATOM 840 C C . ALA A 1 107 ? -12.955 7.195 11.630 1.00 95.38 107 ALA A C 1
ATOM 842 O O . ALA A 1 107 ? -12.772 7.138 12.846 1.00 95.38 107 ALA A O 1
ATOM 843 N N . ALA A 1 108 ? -12.740 6.148 10.829 1.00 94.38 108 ALA A N 1
ATOM 844 C CA . ALA A 1 108 ? -12.283 4.846 11.306 1.00 94.38 108 ALA A CA 1
ATOM 845 C C . ALA A 1 108 ? -10.941 4.937 12.057 1.00 94.38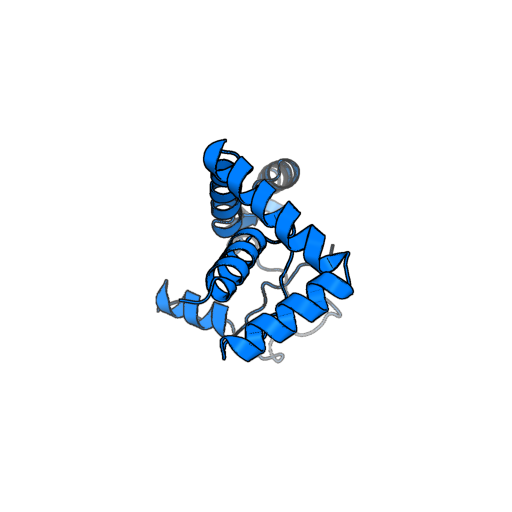 108 ALA A C 1
ATOM 847 O O . ALA A 1 108 ? -10.808 4.397 13.155 1.00 94.38 108 ALA A O 1
ATOM 848 N N . ARG A 1 109 ? -9.956 5.678 11.523 1.00 94.12 109 ARG A N 1
ATOM 849 C CA . ARG A 1 109 ? -8.671 5.913 12.212 1.00 94.12 109 ARG A CA 1
ATOM 850 C C . ARG A 1 109 ? -8.854 6.631 13.543 1.00 94.12 109 ARG A C 1
ATOM 852 O O . ARG A 1 109 ? -8.203 6.261 14.517 1.00 94.12 109 ARG A O 1
ATOM 859 N N . ASN A 1 110 ? -9.719 7.643 13.597 1.00 94.69 110 ASN A N 1
ATOM 860 C CA . ASN A 1 110 ? -9.988 8.385 14.829 1.00 94.69 110 ASN A CA 1
ATOM 861 C C . ASN A 1 110 ? -10.619 7.480 15.893 1.00 94.69 110 ASN A C 1
ATOM 863 O O . ASN A 1 110 ? -10.180 7.495 17.043 1.00 94.69 110 ASN A O 1
ATOM 867 N N . LEU A 1 111 ? -11.575 6.638 15.495 1.00 94.00 111 LEU A N 1
ATOM 868 C CA . LEU A 1 111 ? -12.218 5.662 16.371 1.00 94.00 111 LEU A CA 1
ATOM 869 C C . LEU A 1 111 ? -11.208 4.647 16.923 1.00 94.00 111 LEU A C 1
ATOM 871 O O . LEU A 1 111 ? -11.060 4.506 18.136 1.00 94.00 111 LEU A O 1
ATOM 875 N N . VAL A 1 112 ? -10.438 3.994 16.046 1.00 93.81 112 VAL A N 1
ATOM 876 C CA . VAL A 1 112 ? -9.380 3.052 16.454 1.00 93.81 112 VAL A CA 1
ATOM 877 C C . VAL A 1 112 ? -8.338 3.744 17.337 1.00 93.81 112 VAL A C 1
ATOM 879 O O . VAL A 1 112 ? -7.869 3.175 18.327 1.00 93.81 112 VAL A O 1
ATOM 882 N N . GLY A 1 113 ? -7.985 4.987 17.006 1.00 93.62 113 GLY A N 1
ATOM 883 C CA . GLY A 1 113 ? -7.066 5.820 17.771 1.00 93.62 113 GLY A CA 1
ATOM 884 C C . GLY A 1 113 ? -7.550 6.100 19.193 1.00 93.62 113 GLY A C 1
ATOM 885 O O . GLY A 1 113 ? -6.742 6.025 20.118 1.00 93.62 113 GLY A O 1
ATOM 886 N N . HIS A 1 114 ? -8.845 6.366 19.385 1.00 93.75 114 HIS A N 1
ATOM 887 C CA . HIS A 1 114 ? -9.446 6.568 20.705 1.00 93.75 114 HIS A CA 1
ATOM 888 C C . HIS A 1 114 ? -9.251 5.341 21.603 1.00 93.75 114 HIS A C 1
ATOM 890 O O . HIS A 1 114 ? -8.674 5.455 22.687 1.00 93.75 114 HIS A O 1
ATOM 896 N N . PHE A 1 115 ? -9.640 4.154 21.126 1.00 92.56 115 PHE A N 1
ATOM 897 C CA . PHE A 1 115 ? -9.484 2.917 21.894 1.00 92.56 115 PHE A CA 1
ATOM 898 C C . PHE A 1 115 ? -8.017 2.626 22.204 1.00 92.56 115 PHE A C 1
ATOM 900 O O . PHE A 1 115 ? -7.678 2.350 23.349 1.00 92.56 115 PHE A O 1
ATOM 907 N N . ARG A 1 116 ? -7.114 2.772 21.227 1.00 89.75 116 ARG A N 1
ATOM 908 C CA . ARG A 1 116 ? -5.680 2.519 21.446 1.00 89.75 116 ARG A CA 1
ATOM 909 C C . ARG A 1 116 ? -5.050 3.418 22.509 1.00 89.75 116 ARG A C 1
ATOM 911 O O . ARG A 1 116 ? -4.111 2.974 23.163 1.00 89.75 116 ARG A O 1
ATOM 918 N N . LYS A 1 117 ? -5.512 4.664 22.642 1.00 92.94 117 LYS A N 1
ATOM 919 C CA . LYS A 1 117 ? -4.967 5.637 23.602 1.00 92.94 117 LYS A CA 1
ATOM 920 C C . LYS A 1 117 ? -5.608 5.537 24.988 1.00 92.94 117 LYS A C 1
ATOM 922 O O . LYS A 1 117 ? -5.003 5.979 25.955 1.00 92.94 117 LYS A O 1
ATOM 927 N N . SER A 1 118 ? -6.809 4.969 25.097 1.00 94.88 118 SER A N 1
ATOM 928 C CA . SER A 1 118 ? -7.562 4.897 26.350 1.00 94.88 118 SER A CA 1
ATOM 929 C C . SER A 1 118 ? -7.664 3.459 26.855 1.00 94.88 118 SER A C 1
ATOM 931 O O . SER A 1 118 ? -8.415 2.642 26.318 1.00 94.88 118 SER A O 1
ATOM 933 N N . ALA A 1 119 ? -6.941 3.155 27.939 1.00 93.31 119 ALA A N 1
ATOM 934 C CA . ALA A 1 119 ? -7.026 1.858 28.612 1.00 93.31 119 ALA A CA 1
ATOM 935 C C . ALA A 1 119 ? -8.456 1.568 29.097 1.00 93.31 119 ALA A C 1
ATOM 937 O O . ALA A 1 119 ? -8.954 0.459 28.908 1.00 93.31 119 ALA A O 1
ATOM 938 N N . LYS A 1 120 ? -9.144 2.591 29.627 1.00 96.12 120 LYS A N 1
ATOM 939 C CA . LYS A 1 120 ? -10.550 2.512 30.045 1.00 96.12 120 LYS A CA 1
ATOM 940 C C . LYS A 1 120 ? -11.468 2.150 28.875 1.00 96.12 120 LYS A C 1
ATOM 942 O O . LYS A 1 120 ? -12.269 1.231 29.000 1.00 96.12 120 LYS A O 1
ATOM 947 N N . ALA A 1 121 ? -11.330 2.827 27.733 1.00 93.81 121 ALA A N 1
ATOM 948 C CA . ALA A 1 121 ? -12.148 2.531 26.555 1.00 93.81 121 ALA A CA 1
ATOM 949 C C . ALA A 1 121 ? -11.840 1.138 25.985 1.00 93.81 121 ALA A C 1
ATOM 951 O O . ALA A 1 121 ?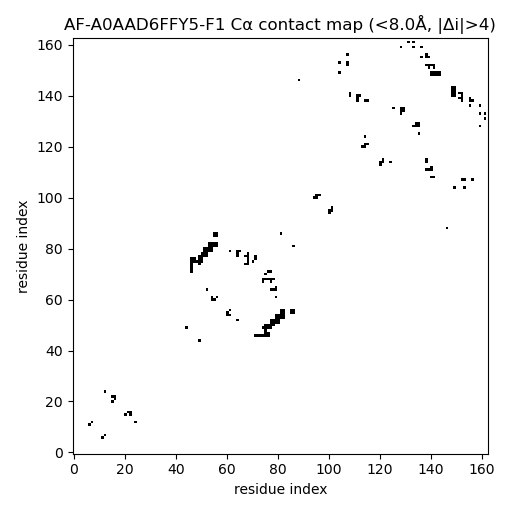 -12.752 0.421 25.589 1.00 93.81 121 ALA A O 1
ATOM 952 N N . THR A 1 122 ? -10.569 0.724 25.976 1.00 92.62 122 THR A N 1
ATOM 953 C CA . THR A 1 122 ? -10.179 -0.632 25.555 1.00 92.62 122 THR A CA 1
ATOM 954 C C . THR A 1 122 ? -10.762 -1.707 26.472 1.00 92.62 122 THR A C 1
ATOM 956 O O . THR A 1 122 ? -11.205 -2.740 25.976 1.00 92.62 122 THR A O 1
ATOM 959 N N . ALA A 1 123 ? -10.764 -1.493 27.791 1.00 93.00 123 ALA A N 1
ATOM 960 C CA . ALA A 1 123 ? -11.382 -2.418 28.739 1.00 93.00 123 ALA A CA 1
ATOM 961 C C . ALA A 1 123 ? -12.893 -2.526 28.487 1.00 93.00 123 ALA A C 1
ATOM 963 O O . ALA A 1 123 ? -13.396 -3.628 28.292 1.00 93.00 123 ALA A O 1
ATOM 964 N N . ALA A 1 124 ? -13.577 -1.385 28.347 1.00 93.00 124 ALA A N 1
ATOM 965 C CA . ALA A 1 124 ? -15.002 -1.347 28.033 1.00 93.00 124 ALA A CA 1
ATOM 966 C C . ALA A 1 124 ? -15.337 -2.051 26.704 1.00 93.00 124 ALA A C 1
ATOM 968 O O . ALA A 1 124 ? -16.313 -2.793 26.634 1.00 93.00 124 ALA A O 1
ATOM 969 N N . LEU A 1 125 ? -14.509 -1.879 25.664 1.00 91.88 125 LEU A N 1
ATOM 970 C CA . LEU A 1 125 ? -14.668 -2.590 24.392 1.00 91.88 125 LEU A CA 1
ATOM 971 C C . LEU A 1 125 ? -14.552 -4.107 24.576 1.00 91.88 125 LEU A C 1
ATOM 973 O O . LEU A 1 125 ? -15.386 -4.845 24.063 1.00 91.88 125 LEU A O 1
ATOM 977 N N . LYS A 1 126 ? -13.550 -4.578 25.327 1.00 90.75 126 LYS A N 1
ATOM 978 C CA . LYS A 1 126 ? -13.384 -6.012 25.608 1.00 90.75 126 LYS A CA 1
ATOM 979 C C . LYS A 1 126 ? -14.573 -6.585 26.368 1.00 90.75 126 LYS A C 1
ATOM 981 O O . LYS A 1 126 ? -15.002 -7.695 26.073 1.00 90.75 126 LYS A O 1
ATOM 986 N N . ASP A 1 127 ? -15.097 -5.851 27.341 1.00 92.38 127 ASP A N 1
ATOM 987 C CA . ASP A 1 127 ? -16.251 -6.309 28.109 1.00 92.38 127 ASP A CA 1
ATOM 988 C C . ASP A 1 127 ? -17.517 -6.326 27.251 1.00 92.38 127 ASP A C 1
ATOM 990 O O . ASP A 1 127 ? -18.287 -7.281 27.327 1.00 92.38 127 ASP A O 1
ATOM 994 N N . LYS A 1 128 ? -17.683 -5.356 26.343 1.00 90.19 128 LYS A N 1
ATOM 995 C CA . LYS A 1 128 ? -18.772 -5.373 25.362 1.00 90.19 128 LYS A CA 1
ATOM 996 C C . LYS A 1 128 ? -18.659 -6.549 24.386 1.00 90.19 128 LYS A C 1
ATOM 998 O O . LYS A 1 128 ? -19.656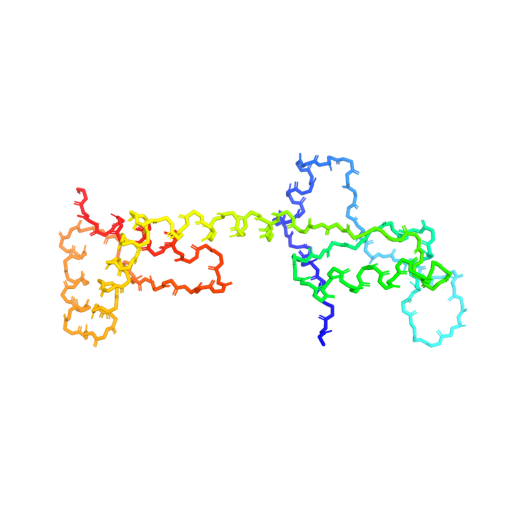 -7.227 24.159 1.00 90.19 128 LYS A O 1
ATOM 1003 N N . GLN A 1 129 ? -17.457 -6.845 23.886 1.00 90.31 129 GLN A N 1
ATOM 1004 C CA . GLN A 1 129 ? -17.196 -8.014 23.034 1.00 90.31 129 GLN A CA 1
ATOM 1005 C C . GLN A 1 129 ? -17.580 -9.324 23.740 1.00 90.31 129 GLN A C 1
ATOM 1007 O O . GLN A 1 129 ? -18.238 -10.174 23.144 1.00 90.31 129 GLN A O 1
ATOM 1012 N N . LYS A 1 130 ? -17.240 -9.466 25.031 1.00 89.31 130 LYS A N 1
ATOM 1013 C CA . LYS A 1 130 ? -17.658 -10.621 25.846 1.00 89.31 130 LYS A CA 1
ATOM 1014 C C . LYS A 1 130 ? -19.177 -10.698 25.991 1.00 89.31 130 LYS A C 1
ATOM 1016 O O . LYS A 1 130 ? -19.739 -11.774 25.839 1.00 89.31 130 LYS A O 1
ATOM 1021 N N . GLN A 1 131 ? -19.838 -9.571 26.270 1.00 89.56 131 GLN A N 1
ATOM 1022 C CA . GLN A 1 131 ? -21.300 -9.514 26.398 1.00 89.56 131 GLN A CA 1
ATOM 1023 C C . GLN A 1 131 ? -22.016 -9.891 25.095 1.00 89.56 131 GLN A C 1
ATOM 1025 O O . GLN A 1 131 ? -23.077 -10.499 25.144 1.00 89.56 131 GLN A O 1
ATOM 1030 N N . GLN A 1 132 ? -21.440 -9.542 23.944 1.00 87.69 132 GLN A N 1
ATOM 1031 C CA . GLN A 1 132 ? -21.968 -9.889 22.620 1.00 87.69 132 GLN A CA 1
ATOM 1032 C C . GLN A 1 132 ? -21.547 -11.287 22.145 1.00 87.69 132 GLN A C 1
ATOM 1034 O O . GLN A 1 132 ? -21.917 -11.690 21.049 1.00 87.69 132 GLN A O 1
ATOM 1039 N N . ASN A 1 133 ? -20.773 -12.025 22.948 1.00 84.75 133 ASN A N 1
ATOM 1040 C CA . ASN A 1 133 ? -20.231 -13.338 22.603 1.00 84.75 133 ASN A CA 1
ATOM 1041 C C . ASN A 1 133 ? -19.480 -13.366 21.251 1.00 84.75 133 ASN A C 1
ATOM 1043 O O . ASN A 1 133 ? -19.479 -14.373 20.543 1.00 84.75 133 ASN A O 1
ATOM 1047 N N . VAL A 1 134 ? -18.835 -12.252 20.890 1.00 83.38 134 VAL A N 1
ATOM 1048 C CA . VAL A 1 134 ? -17.986 -12.151 19.696 1.00 83.38 134 VAL A CA 1
ATOM 1049 C C . VAL A 1 134 ? -16.527 -12.397 20.064 1.00 83.38 134 VAL A C 1
ATOM 1051 O O . VAL A 1 134 ? -16.085 -12.123 21.183 1.00 83.38 134 VAL A O 1
ATOM 1054 N N . VAL A 1 135 ? -15.742 -12.899 19.109 1.00 81.06 135 VAL A N 1
ATOM 1055 C CA . VAL A 1 135 ? -14.306 -13.110 19.321 1.00 81.06 135 VAL A CA 1
ATOM 1056 C C . VAL A 1 135 ? -13.639 -11.767 19.625 1.00 81.06 135 VAL A C 1
ATOM 1058 O O . VAL A 1 135 ? -13.701 -10.823 18.837 1.00 81.06 135 VAL A O 1
ATOM 1061 N N . ALA A 1 136 ? -12.978 -11.681 20.781 1.00 77.56 136 ALA A N 1
ATOM 1062 C CA . ALA A 1 136 ? -12.332 -10.457 21.237 1.00 77.56 136 ALA A CA 1
ATOM 1063 C C . ALA A 1 136 ? -11.113 -10.117 20.364 1.00 77.56 136 ALA A C 1
ATOM 1065 O O . ALA A 1 136 ? -9.984 -10.548 20.616 1.00 77.56 136 ALA A O 1
ATOM 1066 N N . HIS A 1 137 ? -11.333 -9.313 19.327 1.00 80.94 137 HIS A N 1
ATOM 1067 C CA . HIS A 1 137 ? -10.275 -8.829 18.453 1.00 80.94 137 HIS A CA 1
ATOM 1068 C C . HIS A 1 137 ? -9.787 -7.448 18.884 1.00 80.94 137 HIS A C 1
ATOM 1070 O O . HIS A 1 137 ? -10.563 -6.522 19.126 1.00 80.94 137 HIS A O 1
ATOM 1076 N N . LYS A 1 138 ? -8.462 -7.278 18.928 1.00 82.75 138 LYS A N 1
ATOM 1077 C CA . LYS A 1 138 ? -7.850 -5.962 19.117 1.00 82.75 138 LYS A CA 1
ATOM 1078 C C . LYS A 1 138 ? -8.000 -5.142 17.837 1.00 82.75 138 LYS A C 1
ATOM 1080 O O . LYS A 1 138 ? -7.638 -5.607 16.758 1.00 82.75 138 LYS A O 1
ATOM 1085 N N . LEU A 1 139 ? -8.438 -3.893 17.972 1.00 87.81 139 LEU A N 1
ATOM 1086 C CA . LEU A 1 139 ? -8.470 -2.960 16.849 1.00 87.81 139 LEU A CA 1
ATOM 1087 C C . LEU A 1 139 ? -7.054 -2.687 16.313 1.00 87.81 139 LEU A C 1
ATOM 1089 O O . LEU A 1 139 ? -6.111 -2.405 17.064 1.00 87.81 139 LEU A O 1
ATOM 1093 N N . THR A 1 140 ? -6.908 -2.747 14.991 1.00 84.38 140 THR A N 1
ATOM 1094 C CA . THR A 1 140 ? -5.643 -2.514 14.284 1.00 84.38 140 THR A CA 1
ATOM 1095 C C . THR A 1 140 ? -5.684 -1.182 13.557 1.00 84.38 140 THR A C 1
ATOM 1097 O O . THR A 1 140 ? -6.638 -0.909 12.840 1.00 84.38 140 THR A O 1
ATOM 1100 N N . ASN A 1 141 ? -4.640 -0.365 13.707 1.00 81.44 141 ASN A N 1
ATOM 1101 C CA . ASN A 1 141 ? -4.531 0.870 12.936 1.00 81.44 141 ASN A CA 1
ATOM 1102 C C . ASN A 1 141 ? -4.034 0.568 11.520 1.00 81.44 141 ASN A C 1
ATOM 1104 O O . ASN A 1 141 ? -3.311 -0.413 11.316 1.00 81.44 141 ASN A O 1
ATOM 1108 N N . ASN A 1 142 ? -4.360 1.439 10.570 1.00 80.44 142 ASN A N 1
ATOM 1109 C CA . ASN A 1 142 ? -3.780 1.330 9.243 1.00 80.44 142 ASN A CA 1
ATOM 1110 C C . ASN A 1 142 ? -2.298 1.776 9.242 1.00 80.44 142 ASN A C 1
ATOM 1112 O O . ASN A 1 142 ? -1.847 2.546 10.090 1.00 80.44 142 ASN A O 1
ATOM 1116 N N . VAL A 1 143 ? -1.532 1.268 8.283 1.00 75.69 143 VAL A N 1
ATOM 1117 C CA . VAL A 1 143 ? -0.108 1.545 8.071 1.00 75.69 143 VAL A CA 1
ATOM 1118 C C . VAL A 1 143 ? 0.054 1.925 6.607 1.00 75.69 143 VAL A C 1
ATOM 1120 O O . VAL A 1 143 ? -0.073 1.075 5.733 1.00 75.69 143 VAL A O 1
ATOM 1123 N N . ALA A 1 144 ? 0.327 3.199 6.327 1.00 64.94 144 ALA A N 1
ATOM 1124 C CA . ALA A 1 144 ? 0.301 3.738 4.962 1.00 64.94 144 ALA A CA 1
ATOM 1125 C C . ALA A 1 144 ? 1.213 2.988 3.969 1.00 64.94 144 ALA A C 1
ATOM 1127 O O . ALA A 1 144 ? 0.909 2.930 2.783 1.00 64.94 144 ALA A O 1
ATOM 1128 N N . THR A 1 145 ? 2.304 2.391 4.455 1.00 64.25 145 THR A N 1
ATOM 1129 C CA . THR A 1 145 ? 3.260 1.618 3.649 1.00 64.25 145 THR A CA 1
ATOM 1130 C C . THR A 1 145 ? 2.887 0.141 3.488 1.00 64.25 145 THR A C 1
ATOM 1132 O O . THR A 1 145 ? 3.445 -0.531 2.626 1.00 64.25 145 THR A O 1
ATOM 1135 N N . ARG A 1 146 ? 1.936 -0.382 4.278 1.00 73.00 146 ARG A N 1
ATOM 1136 C CA . ARG A 1 146 ? 1.432 -1.758 4.160 1.00 73.00 146 ARG A CA 1
ATOM 1137 C C . ARG A 1 146 ? 0.094 -1.747 3.428 1.00 73.00 146 ARG A C 1
ATOM 1139 O O . ARG A 1 146 ? -0.922 -1.347 4.000 1.00 73.00 146 ARG A O 1
ATOM 1146 N N . GLY A 1 147 ? 0.107 -2.233 2.189 1.00 66.69 147 GLY A N 1
ATOM 1147 C CA . GLY A 1 147 ? -0.986 -2.090 1.225 1.00 66.69 147 GLY A CA 1
ATOM 1148 C C . GLY A 1 147 ? -2.383 -2.471 1.719 1.00 66.69 147 GLY A C 1
ATOM 1149 O O . GLY A 1 147 ? -3.343 -1.740 1.487 1.00 66.69 147 GLY A O 1
ATOM 1150 N N . ASN A 1 148 ? -2.479 -3.548 2.501 1.00 78.81 148 ASN A N 1
ATOM 1151 C CA . ASN A 1 148 ? -3.764 -4.105 2.942 1.00 78.81 148 ASN A CA 1
ATOM 1152 C C . ASN A 1 148 ? -4.271 -3.536 4.274 1.00 78.81 148 ASN A C 1
ATOM 1154 O O . ASN A 1 148 ? -5.379 -3.845 4.701 1.00 78.81 148 ASN A O 1
ATOM 1158 N N . SER A 1 149 ? -3.486 -2.689 4.941 1.00 84.44 149 SER A N 1
ATOM 1159 C CA . SER A 1 149 ? -3.757 -2.271 6.321 1.00 84.44 149 SER A CA 1
ATOM 1160 C C . SER A 1 149 ? -5.034 -1.436 6.496 1.00 84.44 149 SER A C 1
ATOM 1162 O O . SER A 1 149 ? -5.609 -1.421 7.582 1.00 84.44 149 SER A O 1
ATOM 1164 N N . THR A 1 150 ? -5.480 -0.731 5.450 1.00 86.75 150 THR A N 1
ATOM 1165 C CA . THR A 1 150 ? -6.736 0.033 5.483 1.00 86.75 150 THR A CA 1
ATOM 1166 C C . THR A 1 150 ? -7.944 -0.901 5.455 1.00 86.75 150 THR A C 1
ATOM 1168 O O . THR A 1 150 ? -8.807 -0.749 6.313 1.00 86.75 150 THR A O 1
ATOM 1171 N N . CYS A 1 151 ? -7.983 -1.880 4.543 1.00 87.06 151 CYS A N 1
ATOM 1172 C CA . CYS A 1 151 ? -9.056 -2.885 4.498 1.00 87.06 151 CYS A CA 1
ATOM 1173 C C . CYS A 1 151 ? -9.099 -3.672 5.805 1.00 87.06 151 CYS A C 1
ATOM 1175 O O . CYS A 1 151 ? -10.110 -3.693 6.488 1.00 87.06 151 CYS A O 1
ATOM 1177 N N . GLU A 1 152 ? -7.937 -4.155 6.235 1.00 88.69 152 GLU A N 1
ATOM 1178 C CA . GLU A 1 152 ? -7.740 -4.815 7.517 1.00 88.69 152 GLU A CA 1
ATOM 1179 C C . GLU A 1 152 ? -8.313 -4.032 8.714 1.00 88.69 152 GLU A C 1
ATOM 1181 O O . GLU A 1 152 ? -8.887 -4.632 9.614 1.00 88.69 152 GLU A O 1
ATOM 1186 N N . MET A 1 153 ? -8.131 -2.708 8.775 1.00 92.88 153 MET A N 1
ATOM 1187 C CA . MET A 1 153 ? -8.692 -1.873 9.844 1.00 92.88 153 MET A CA 1
ATOM 1188 C C . MET A 1 153 ? -10.221 -1.801 9.765 1.00 92.88 153 MET A C 1
ATOM 1190 O O . MET A 1 153 ? -10.882 -1.886 10.799 1.00 92.88 153 MET A O 1
ATOM 1194 N N . LEU A 1 154 ? -10.767 -1.632 8.559 1.00 91.50 154 LEU A N 1
ATOM 1195 C CA . LEU A 1 154 ? -12.209 -1.547 8.333 1.00 91.50 154 LEU A CA 1
ATOM 1196 C C . LEU A 1 154 ? -12.898 -2.880 8.652 1.00 91.50 154 LEU A C 1
ATOM 1198 O O . LEU A 1 154 ? -13.883 -2.877 9.383 1.00 91.50 154 LEU A O 1
ATOM 1202 N N . ASP A 1 155 ? -12.325 -4.006 8.229 1.00 89.75 155 ASP A N 1
ATOM 1203 C CA . ASP A 1 155 ? -12.854 -5.345 8.510 1.00 89.75 155 ASP A CA 1
ATOM 1204 C C . ASP A 1 155 ? -12.916 -5.620 10.019 1.00 89.75 155 ASP A C 1
ATOM 1206 O O . ASP A 1 155 ? -13.911 -6.152 10.516 1.00 89.75 155 ASP A O 1
ATOM 1210 N N . ARG A 1 156 ? -11.892 -5.198 10.787 1.00 89.44 156 ARG A N 1
ATOM 1211 C CA . ARG A 1 156 ? -11.930 -5.294 12.260 1.00 89.44 156 ARG A CA 1
ATOM 1212 C C . ARG A 1 156 ? -13.049 -4.451 12.860 1.00 89.44 156 ARG A C 1
ATOM 1214 O O . ARG A 1 156 ? -13.600 -4.860 13.873 1.00 89.44 156 ARG A O 1
ATOM 1221 N N . LEU A 1 157 ? -13.340 -3.272 12.314 1.00 91.00 157 LEU A N 1
ATOM 1222 C CA . LEU A 1 157 ? -14.415 -2.428 12.839 1.00 91.00 157 LEU A CA 1
ATOM 1223 C C . LEU A 1 157 ? -15.782 -3.052 12.564 1.00 91.00 157 LEU A C 1
ATOM 1225 O O . LEU A 1 157 ? -16.563 -3.188 13.496 1.00 91.00 157 LEU A O 1
ATOM 1229 N N . VAL A 1 158 ? -16.023 -3.509 11.333 1.00 89.19 158 VAL A N 1
ATOM 1230 C CA . VAL A 1 158 ? -17.285 -4.163 10.948 1.00 89.19 158 VAL A CA 1
ATOM 1231 C C . VAL A 1 158 ? -17.519 -5.439 11.759 1.00 89.19 158 VAL A C 1
ATOM 1233 O O . VAL A 1 158 ? -18.610 -5.652 12.272 1.00 89.19 158 VAL A O 1
ATOM 1236 N N . SER A 1 159 ? -16.479 -6.249 11.972 1.00 84.81 159 SER A N 1
ATOM 1237 C CA . SER A 1 159 ? -16.586 -7.477 12.778 1.00 84.81 159 SER A CA 1
ATOM 1238 C C . SER A 1 159 ? -16.914 -7.218 14.259 1.00 84.81 159 SER A C 1
ATOM 1240 O O . SER A 1 159 ? -17.300 -8.142 14.966 1.00 84.81 159 SER A O 1
ATOM 1242 N N . ASN A 1 160 ? -16.730 -5.985 14.746 1.00 80.12 160 ASN A N 1
ATOM 1243 C CA . ASN A 1 160 ? -17.030 -5.579 16.121 1.00 80.12 160 ASN A CA 1
ATOM 1244 C C . ASN A 1 160 ? -18.379 -4.865 16.272 1.00 80.12 160 ASN A C 1
ATOM 1246 O O . ASN A 1 160 ? -18.729 -4.506 17.394 1.00 80.12 160 ASN A O 1
ATOM 1250 N N . ASP A 1 161 ? -19.118 -4.643 15.182 1.00 74.12 161 ASP A N 1
ATOM 1251 C CA . ASP A 1 161 ? -20.382 -3.897 15.221 1.00 74.12 161 ASP A CA 1
ATOM 1252 C C . ASP A 1 161 ? -21.528 -4.702 15.863 1.00 74.12 161 ASP A C 1
ATOM 1254 O O . ASP A 1 161 ? -22.528 -4.125 16.267 1.00 74.12 161 ASP A O 1
ATOM 1258 N N . GLY A 1 162 ? -21.350 -6.016 16.063 1.00 63.81 162 GLY A N 1
ATOM 1259 C CA . GLY A 1 162 ? -22.339 -6.896 16.690 1.00 63.81 162 GLY A CA 1
ATOM 1260 C C . GLY A 1 162 ? -23.627 -6.969 15.871 1.00 63.81 162 GLY A C 1
ATOM 1261 O O . GLY A 1 162 ? -24.525 -6.157 16.067 1.00 63.81 162 GLY A O 1
ATOM 1262 N N . GLN A 1 163 ? -23.709 -7.943 14.961 1.00 48.78 163 GLN A N 1
ATOM 1263 C CA . GLN A 1 163 ? -24.994 -8.314 14.359 1.00 48.78 163 GLN A CA 1
ATOM 1264 C C . GLN A 1 163 ? -25.901 -8.998 15.379 1.00 48.78 163 GLN A C 1
ATOM 1266 O O . GLN A 1 163 ? -25.361 -9.760 16.216 1.00 48.78 163 GLN A O 1
#

Foldseek 3Di:
DPPPPPPPDPVVVVVCCVVPVPDDDDPPDDPPPPDDDDDDDDPDDDQQNAAEDEDAPDPVLVVVQVVLCVCCVVRHNYYYHYDPVNVVLVVVVVVCPPPVNVVVLVVLQVVLVVLVVDPVNVVVLQVVCVVLVADDDRQAHADSPDSCRSVVNVVVVVSSPRD

Solvent-accessible surface area (backbone atoms only — not comparable to full-atom values): 10082 Å² total; per-residue (Å²): 134,79,84,76,71,79,70,86,41,71,68,54,53,54,49,46,43,70,78,38,70,85,64,75,81,85,76,91,72,76,77,78,86,81,71,84,86,77,91,86,71,80,82,74,80,54,42,92,75,36,57,66,46,78,36,57,88,48,68,69,52,51,51,47,39,60,52,43,51,74,40,40,91,82,51,9,78,36,40,72,38,74,34,64,70,55,52,51,47,53,52,50,57,53,56,48,61,39,66,71,51,34,50,52,53,49,52,50,50,51,55,47,48,51,38,76,73,29,70,68,52,40,50,53,49,50,53,49,28,57,76,68,72,44,83,82,71,81,79,54,74,61,43,96,89,44,85,60,27,55,61,56,27,50,54,52,52,62,75,66,66,68,133

Radius of gyration: 24.15 Å; Cα contacts (8 Å, |Δi|>4): 122; chains: 1; bounding box: 63×45×54 Å

Organism: NCBI:txid1090488

pLDDT: mean 77.84, std 19.63, range [23.89, 96.12]

Secondary structure (DSSP, 8-state):
---------HHHHHHHHHH-TTPPP------TTS----SS-PPPPPGGG--EEEE-S-HHHHHHHHHHTT-HHHH-SPEEEE-HHHHHHHHHHHHTTSHHHHHHHHHHHHHHHHHHH-HHHHHHHHHHHHHTT---PPP----TTSTTHHHHHHHHHHTTS--

Sequence (163 aa):
MRPIYIVEGEGFRKCMKKMEPSYTFYNGHLDLGAYGGVHGCHPAIPNYKRVAVVHDNASNMKLCTETLKKEPEKWGNVQGVYCSGHTLQLCINTALKQDRIRRTVAAARNLVGHFRKSAKATAALKDKQKQQNVVAHKLTNNVATRGNSTCEMLDRLVSNDGQ

InterPro domains:
  IPR012337 Ribonuclease H-like superfamily [SSF53098] (46-159)
  IPR052035 Zinc finger BED domain-containing [PTHR46481] (49-158)

Mean predicted aligned error: 12.55 Å